Protein AF-A0A2V3VEY9-F1 (afdb_monomer_lite)

Organism: NCBI:txid1494959

Secondary structure (DSSP, 8-state):
-HHHHHHHHHHHHHHHHHHHHHHHT-HHHHHHHHHHHHHHHHHHHTSTTSGGGGHHHHHHHHHHHHHHHHHHHHHHHHHHTT-------

pLDDT: mean 71.19, std 7.21, range [46.38, 81.31]

Foldseek 3Di:
DVVVVVVVVLVVVLVVLCVVCVVVLALVSLVVSLVSCVVVLVVQCVDPVRVVSVVVSV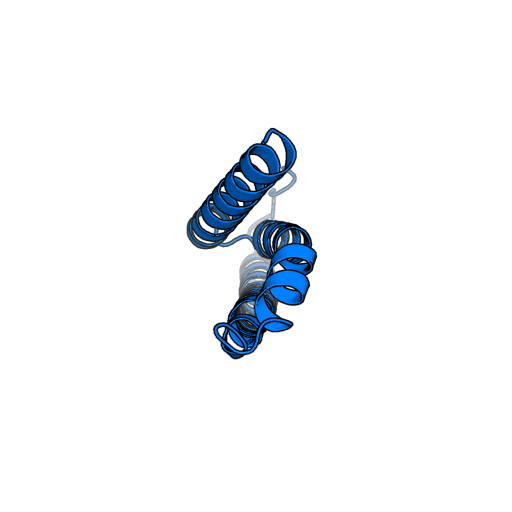VSVVSSVVSVVVVVVVVVVCVVVVNPPPPPD

Structure (mmCIF, N/CA/C/O backbone):
data_AF-A0A2V3VEY9-F1
#
_entry.id   AF-A0A2V3VEY9-F1
#
loop_
_atom_site.group_PDB
_atom_site.id
_atom_site.type_symbol
_atom_site.label_atom_id
_atom_site.label_alt_id
_atom_site.label_comp_id
_atom_site.label_asym_id
_atom_site.label_entity_id
_atom_site.label_seq_id
_atom_site.pdbx_PDB_ins_code
_atom_site.Cartn_x
_atom_site.Cartn_y
_atom_site.Cartn_z
_atom_site.occupancy
_atom_site.B_iso_or_equiv
_atom_site.auth_seq_id
_atom_site.auth_comp_id
_atom_site.auth_asym_id
_atom_site.auth_atom_id
_atom_site.pdbx_PDB_model_num
ATOM 1 N N . MET A 1 1 ? 17.156 10.820 -16.247 1.00 60.22 1 MET A N 1
ATOM 2 C CA . MET A 1 1 ? 17.816 10.773 -14.921 1.00 60.22 1 MET A CA 1
ATOM 3 C C . MET A 1 1 ? 16.969 11.399 -13.810 1.00 60.22 1 MET A C 1
ATOM 5 O O . MET A 1 1 ? 16.812 10.767 -12.779 1.00 60.22 1 MET A O 1
ATOM 9 N N . ILE A 1 2 ? 16.364 12.578 -14.007 1.00 71.31 2 ILE A N 1
ATOM 10 C CA . ILE A 1 2 ? 15.489 13.224 -13.000 1.00 71.31 2 ILE A CA 1
ATOM 11 C C . ILE A 1 2 ? 14.209 12.427 -12.698 1.00 71.31 2 ILE A C 1
ATOM 13 O O . ILE A 1 2 ? 13.837 12.274 -11.539 1.00 71.31 2 ILE A O 1
ATOM 17 N N . TYR A 1 3 ? 13.573 11.850 -13.720 1.00 66.69 3 TYR A N 1
ATOM 18 C CA . TYR A 1 3 ? 12.338 11.074 -13.551 1.00 66.69 3 TYR A CA 1
ATOM 19 C C . TYR A 1 3 ? 12.513 9.834 -12.671 1.00 66.69 3 TYR A C 1
ATOM 21 O O . TYR A 1 3 ? 11.640 9.522 -11.871 1.00 66.69 3 TYR A O 1
ATOM 29 N N . THR A 1 4 ? 13.660 9.159 -12.758 1.00 70.12 4 THR A N 1
ATOM 30 C CA . THR A 1 4 ? 13.983 8.027 -11.884 1.00 70.12 4 THR A CA 1
ATOM 31 C C . THR A 1 4 ? 14.212 8.471 -10.442 1.00 70.12 4 THR A C 1
ATOM 33 O O . THR A 1 4 ? 13.800 7.771 -9.527 1.00 70.12 4 THR A O 1
ATOM 36 N N . PHE A 1 5 ? 14.812 9.642 -10.215 1.00 73.25 5 PHE A N 1
ATOM 37 C CA . PHE A 1 5 ? 15.002 10.173 -8.864 1.00 73.25 5 PHE A CA 1
ATOM 38 C C . PHE A 1 5 ? 13.672 10.536 -8.194 1.00 73.25 5 PHE A C 1
ATOM 40 O O . PHE A 1 5 ? 13.414 10.102 -7.074 1.00 73.25 5 PHE A O 1
ATOM 47 N N . ILE A 1 6 ? 12.800 11.259 -8.907 1.00 76.88 6 ILE A N 1
ATOM 48 C CA . ILE A 1 6 ? 11.433 11.548 -8.447 1.00 76.88 6 ILE A CA 1
ATOM 49 C C . ILE A 1 6 ? 10.700 10.235 -8.167 1.00 76.88 6 ILE A C 1
ATOM 51 O O . ILE A 1 6 ? 9.980 10.134 -7.177 1.00 76.88 6 ILE A O 1
ATOM 55 N N . PHE A 1 7 ? 10.952 9.211 -8.991 1.00 72.81 7 PHE A N 1
ATOM 56 C CA . PHE A 1 7 ? 10.315 7.921 -8.822 1.00 72.81 7 PHE A CA 1
ATOM 57 C C . PHE A 1 7 ? 10.704 7.256 -7.480 1.00 72.81 7 PHE A C 1
ATOM 59 O O . PHE A 1 7 ? 9.884 6.993 -6.599 1.00 72.81 7 PHE A O 1
ATOM 66 N N . TYR A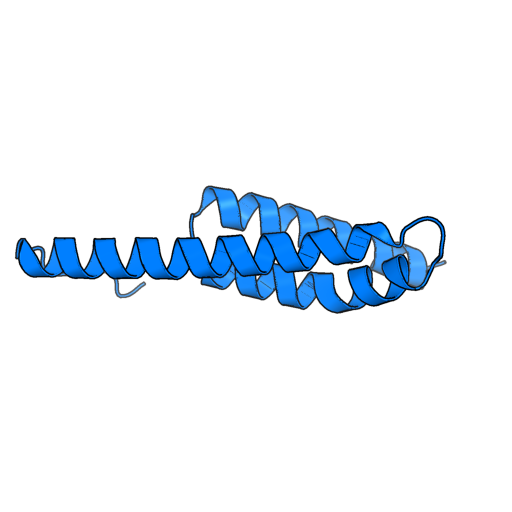 1 8 ? 12.000 7.067 -7.241 1.00 73.88 8 TYR A N 1
ATOM 67 C CA . TYR A 1 8 ? 12.459 6.477 -5.979 1.00 73.88 8 TYR A CA 1
ATOM 68 C C . TYR A 1 8 ? 12.118 7.335 -4.748 1.00 73.88 8 TYR A C 1
ATOM 70 O O . TYR A 1 8 ? 11.801 6.784 -3.692 1.00 73.88 8 TYR A O 1
ATOM 78 N N . ALA A 1 9 ? 12.113 8.665 -4.882 1.00 74.88 9 ALA A N 1
ATOM 79 C CA . ALA A 1 9 ? 11.722 9.572 -3.807 1.00 74.88 9 ALA A CA 1
ATOM 80 C C . ALA A 1 9 ? 10.241 9.406 -3.420 1.00 74.88 9 ALA A C 1
ATOM 82 O O . ALA A 1 9 ? 9.933 9.277 -2.236 1.00 74.88 9 ALA A O 1
ATOM 83 N N . SER A 1 10 ? 9.322 9.334 -4.389 1.00 72.62 10 SER A N 1
ATOM 84 C CA . SER A 1 10 ? 7.901 9.083 -4.108 1.00 72.62 10 SER A CA 1
ATOM 85 C C . SER A 1 10 ? 7.666 7.711 -3.471 1.00 72.62 10 SER A C 1
ATOM 87 O O . SER A 1 10 ? 6.824 7.587 -2.582 1.00 72.62 10 SER A O 1
ATOM 89 N N . LEU A 1 11 ? 8.435 6.694 -3.871 1.00 73.44 11 LEU A N 1
ATOM 90 C CA . LEU A 1 11 ? 8.361 5.345 -3.303 1.00 73.44 11 LEU A CA 1
ATOM 91 C C . LEU A 1 11 ? 8.782 5.339 -1.822 1.00 73.44 11 LEU A C 1
ATOM 93 O O . LEU A 1 11 ? 8.096 4.761 -0.974 1.00 73.44 11 LEU A O 1
ATOM 97 N N . LEU A 1 12 ? 9.862 6.052 -1.487 1.00 79.38 12 LEU A N 1
ATOM 98 C CA . LEU A 1 12 ? 10.305 6.241 -0.103 1.00 79.38 12 LEU A CA 1
ATOM 99 C C . LEU A 1 12 ? 9.262 6.985 0.733 1.00 79.38 12 LEU A C 1
ATOM 101 O O . LEU A 1 12 ? 8.906 6.515 1.811 1.00 79.38 12 LEU A O 1
ATOM 105 N N . VAL A 1 13 ? 8.723 8.097 0.225 1.00 78.44 13 VAL A N 1
ATOM 106 C CA . VAL A 1 13 ? 7.687 8.877 0.925 1.00 78.44 13 VAL A CA 1
ATOM 107 C C . VAL A 1 13 ? 6.436 8.035 1.167 1.00 78.44 13 VAL A C 1
ATOM 109 O O . VAL A 1 13 ? 5.892 8.046 2.270 1.00 78.44 13 VAL A O 1
ATOM 112 N N . SER A 1 14 ? 6.014 7.244 0.179 1.00 70.12 14 SER A N 1
ATOM 113 C CA . SER A 1 14 ? 4.890 6.322 0.335 1.00 70.12 14 SER A CA 1
ATOM 114 C C . SER A 1 14 ? 5.168 5.271 1.410 1.00 70.12 14 SER A C 1
ATOM 116 O O . SER A 1 14 ? 4.308 5.018 2.247 1.00 70.12 14 SER A O 1
ATOM 118 N N . THR A 1 15 ? 6.365 4.681 1.425 1.00 74.56 15 THR A N 1
ATOM 119 C CA . THR A 1 15 ? 6.749 3.659 2.413 1.00 74.56 15 THR A CA 1
ATOM 120 C C . THR A 1 15 ? 6.772 4.235 3.830 1.00 74.56 15 THR A C 1
ATOM 122 O O . THR A 1 15 ? 6.227 3.632 4.752 1.00 74.56 15 THR A O 1
ATOM 125 N N . ILE A 1 16 ? 7.336 5.434 4.001 1.00 77.00 16 ILE A N 1
ATOM 126 C CA . ILE A 1 16 ? 7.362 6.146 5.284 1.00 77.00 16 ILE A CA 1
ATOM 127 C C . ILE A 1 16 ? 5.935 6.489 5.731 1.00 77.00 16 ILE A C 1
ATOM 129 O O . ILE A 1 16 ? 5.599 6.293 6.897 1.00 77.00 16 ILE A O 1
ATOM 133 N N . GLY A 1 17 ? 5.073 6.923 4.805 1.00 67.69 17 GLY A N 1
ATOM 134 C CA . GLY A 1 17 ? 3.654 7.167 5.066 1.00 67.69 17 GLY A CA 1
ATOM 135 C C . GLY A 1 17 ? 2.919 5.920 5.557 1.00 67.69 17 GLY A C 1
ATOM 136 O O . GLY A 1 17 ? 2.176 5.997 6.532 1.00 67.69 17 GLY A O 1
ATOM 137 N N . VAL A 1 18 ? 3.195 4.753 4.965 1.00 65.31 18 VAL A N 1
ATOM 138 C CA . VAL A 1 18 ? 2.624 3.476 5.421 1.00 65.31 18 VAL A CA 1
ATOM 139 C C . VAL A 1 18 ? 3.088 3.140 6.838 1.00 65.31 18 VAL A C 1
ATOM 141 O O . VAL A 1 18 ? 2.256 2.820 7.687 1.00 65.31 18 VAL A O 1
ATOM 144 N N . VAL A 1 19 ? 4.383 3.267 7.134 1.00 73.88 19 VAL A N 1
ATOM 145 C CA . VAL A 1 19 ? 4.924 2.997 8.478 1.00 73.88 19 VAL A CA 1
ATOM 146 C C . VAL A 1 19 ? 4.331 3.955 9.516 1.00 73.88 19 VAL A C 1
ATOM 148 O O . VAL A 1 19 ? 3.892 3.515 10.577 1.00 73.88 19 VAL A O 1
ATOM 151 N N . LEU A 1 20 ? 4.240 5.248 9.194 1.00 65.81 20 LEU A N 1
ATOM 152 C CA . LEU A 1 20 ? 3.597 6.252 10.045 1.00 65.81 20 LEU A CA 1
ATOM 153 C C . LEU A 1 20 ? 2.105 5.964 10.241 1.00 65.81 20 LEU A C 1
ATOM 155 O O . LEU A 1 20 ? 1.599 6.105 11.349 1.00 65.81 20 LEU A O 1
ATOM 159 N N . SER A 1 21 ? 1.400 5.510 9.203 1.00 58.69 21 SER A N 1
ATOM 160 C CA . SER A 1 21 ? -0.020 5.160 9.300 1.00 58.69 21 SER A CA 1
ATOM 161 C C . SER A 1 21 ? -0.274 3.956 10.213 1.00 58.69 21 SER A C 1
ATOM 163 O O . SER A 1 21 ? -1.266 3.948 10.944 1.00 58.69 21 SER A O 1
ATOM 165 N N . LEU A 1 22 ? 0.649 2.983 10.234 1.00 64.75 22 LEU A N 1
ATOM 166 C CA . LEU A 1 22 ? 0.641 1.888 11.205 1.00 64.75 22 LEU A CA 1
ATOM 167 C C . LEU A 1 22 ? 0.911 2.396 12.626 1.00 64.75 22 LEU A C 1
ATOM 169 O O . LEU A 1 22 ? 0.245 1.962 13.559 1.00 64.75 22 LEU A O 1
ATOM 173 N N . LEU A 1 23 ? 1.859 3.323 12.786 1.00 63.38 23 LEU A N 1
ATOM 174 C CA . LEU A 1 23 ? 2.225 3.915 14.079 1.00 63.38 23 LEU A CA 1
ATOM 175 C C . LEU A 1 23 ? 1.090 4.751 14.688 1.00 63.38 23 LEU A C 1
ATOM 177 O O . LEU A 1 23 ? 0.832 4.661 15.884 1.00 63.38 23 LEU A O 1
ATOM 181 N N . VAL A 1 24 ? 0.390 5.533 13.865 1.00 62.50 24 VAL A N 1
ATOM 182 C CA . VAL A 1 24 ? -0.702 6.426 14.293 1.00 62.50 24 VAL A CA 1
ATOM 183 C C . VAL A 1 24 ? -2.059 5.698 14.320 1.00 62.50 24 VAL A C 1
ATOM 185 O O . VAL A 1 24 ? -3.055 6.265 14.762 1.00 62.50 24 VAL A O 1
ATOM 188 N N . PHE A 1 25 ? -2.130 4.431 13.880 1.00 62.69 25 PHE A N 1
ATOM 189 C CA . PHE A 1 25 ? -3.366 3.627 13.850 1.00 62.69 25 PHE A CA 1
ATOM 190 C C . PHE A 1 25 ? -4.542 4.343 13.143 1.00 62.69 25 PHE A C 1
ATOM 192 O O . PHE A 1 25 ? -5.723 4.134 13.451 1.00 62.69 25 PHE A O 1
ATOM 199 N N . SER A 1 26 ? -4.233 5.213 12.176 1.00 67.75 26 SER A N 1
ATOM 200 C CA . SER A 1 26 ? -5.230 6.038 11.498 1.00 67.75 26 SER A CA 1
ATOM 201 C C . SER A 1 26 ? -5.532 5.496 10.107 1.00 67.75 26 SER A C 1
ATOM 203 O O . SER A 1 26 ? -4.700 5.510 9.197 1.00 67.75 26 SER A O 1
ATOM 205 N N . TRP A 1 27 ? -6.773 5.037 9.943 1.00 68.12 27 TRP A N 1
ATOM 206 C CA . TRP A 1 27 ? -7.285 4.451 8.703 1.00 68.12 27 TRP A CA 1
ATOM 207 C C . TRP A 1 27 ? -7.197 5.419 7.505 1.00 68.12 27 TRP A C 1
ATOM 209 O O . TRP A 1 27 ? -6.977 4.976 6.378 1.00 68.12 27 TRP A O 1
ATOM 219 N N . GLN A 1 28 ? -7.304 6.733 7.753 1.00 73.44 28 GLN A N 1
ATOM 220 C CA . GLN A 1 28 ? -7.220 7.782 6.727 1.00 73.44 28 GLN A CA 1
ATOM 221 C C . GLN A 1 28 ? -5.814 7.876 6.129 1.00 73.44 28 GLN A C 1
ATOM 223 O O . GLN A 1 28 ? -5.665 7.914 4.910 1.00 73.44 28 GLN A O 1
ATOM 228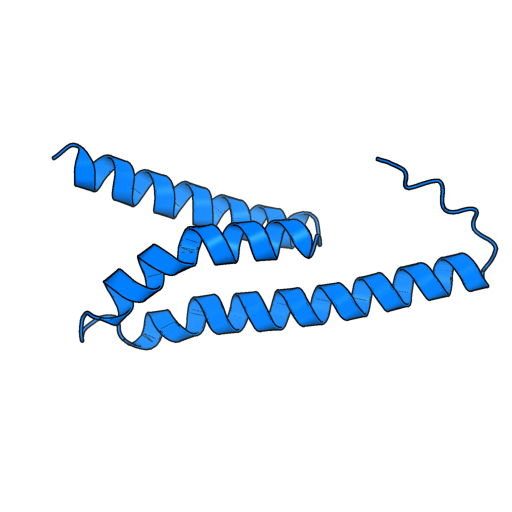 N N . PHE A 1 29 ? -4.778 7.849 6.972 1.00 69.88 29 PHE A N 1
ATOM 229 C CA . PHE A 1 29 ? -3.390 7.895 6.509 1.00 69.88 29 PHE A CA 1
ATOM 230 C C . PHE A 1 29 ? -3.014 6.634 5.725 1.00 69.88 29 PHE A C 1
ATOM 232 O O . PHE A 1 29 ? -2.349 6.740 4.697 1.00 69.88 29 PHE A O 1
ATOM 239 N N . MET A 1 30 ? -3.519 5.462 6.129 1.00 72.06 30 MET A N 1
ATOM 240 C CA . MET A 1 30 ? -3.346 4.226 5.355 1.00 72.06 30 MET A CA 1
ATOM 241 C C . MET A 1 30 ? -3.958 4.323 3.952 1.00 72.06 30 MET A C 1
ATOM 243 O O . MET A 1 30 ? -3.333 3.886 2.987 1.00 72.06 30 MET A O 1
ATOM 247 N N . LEU A 1 31 ? -5.153 4.913 3.817 1.00 75.44 31 LEU A N 1
ATOM 248 C CA . LEU A 1 31 ? -5.793 5.121 2.510 1.00 75.44 31 LEU A CA 1
ATOM 249 C C . LEU A 1 31 ? -5.006 6.091 1.631 1.00 75.44 31 LEU A C 1
ATOM 251 O O . LEU A 1 31 ? -4.841 5.836 0.441 1.00 75.44 31 LEU A O 1
ATOM 255 N N . ILE A 1 32 ? -4.489 7.176 2.210 1.00 75.94 32 ILE A N 1
ATOM 256 C CA . ILE A 1 32 ? -3.656 8.142 1.485 1.00 75.94 32 ILE A CA 1
ATOM 257 C C . ILE A 1 32 ? -2.385 7.457 0.967 1.00 75.94 32 ILE A C 1
ATOM 259 O O . ILE A 1 32 ? -2.029 7.618 -0.199 1.00 75.94 32 ILE A O 1
ATOM 263 N N . SER A 1 33 ? -1.729 6.638 1.791 1.00 71.25 33 SER A N 1
ATOM 264 C CA . SER A 1 33 ? -0.544 5.882 1.372 1.00 71.25 33 SER A CA 1
ATOM 265 C C . SER A 1 33 ? -0.852 4.779 0.351 1.00 71.25 33 SER A C 1
ATOM 267 O O . SER A 1 33 ? -0.056 4.545 -0.559 1.00 71.25 33 SER A O 1
ATOM 269 N N . PHE A 1 34 ? -2.016 4.131 0.438 1.00 78.12 34 PHE A N 1
ATOM 270 C CA . PHE A 1 34 ? -2.499 3.216 -0.602 1.00 78.12 34 PHE A CA 1
ATOM 271 C C . PHE A 1 34 ? -2.676 3.946 -1.941 1.00 78.12 34 PHE A C 1
ATOM 273 O O . PHE A 1 34 ? -2.203 3.478 -2.975 1.00 78.12 34 PHE A O 1
ATOM 280 N N . LEU A 1 35 ? -3.297 5.128 -1.925 1.00 79.50 35 LEU A N 1
ATOM 281 C CA . LEU A 1 35 ? -3.541 5.911 -3.134 1.00 79.50 35 LEU A CA 1
ATOM 282 C C . LEU A 1 35 ? -2.232 6.406 -3.771 1.00 79.50 35 LEU A C 1
ATOM 284 O O . LEU A 1 35 ? -2.096 6.380 -4.992 1.00 79.50 35 LEU A O 1
ATOM 288 N N . LEU A 1 36 ? -1.247 6.791 -2.950 1.00 78.94 36 LEU A N 1
ATOM 289 C CA . LEU A 1 36 ? 0.091 7.179 -3.413 1.00 78.94 36 LEU A CA 1
ATOM 290 C C . LEU A 1 36 ? 0.883 6.005 -4.013 1.00 78.94 36 LEU A C 1
ATOM 292 O O . LEU A 1 36 ? 1.636 6.195 -4.968 1.00 78.94 36 LEU A O 1
ATOM 296 N N . SER A 1 37 ? 0.730 4.799 -3.459 1.00 73.62 37 SER A N 1
ATOM 297 C CA . SER A 1 37 ? 1.455 3.601 -3.913 1.00 73.62 37 SER A CA 1
ATOM 298 C 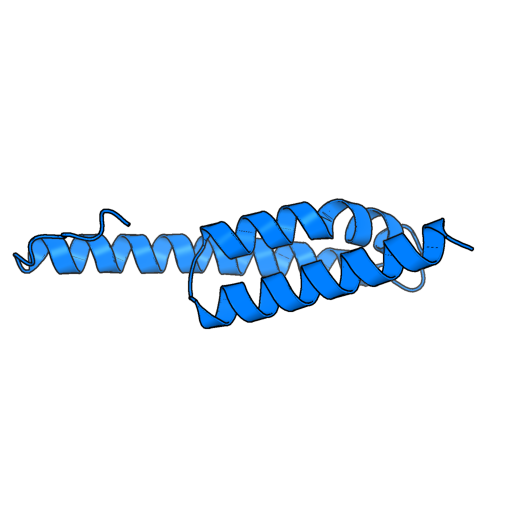C . SER A 1 37 ? 0.799 2.895 -5.102 1.00 73.62 37 SER A C 1
ATOM 300 O O . SER A 1 37 ? 1.471 2.150 -5.812 1.00 73.62 37 SER A O 1
ATOM 302 N N . LEU A 1 38 ? -0.481 3.151 -5.378 1.00 77.38 38 LEU A N 1
ATOM 303 C CA . LEU A 1 38 ? -1.237 2.557 -6.486 1.00 77.38 38 LEU A CA 1
ATOM 304 C C . LEU A 1 38 ? -0.541 2.648 -7.862 1.00 77.38 38 LEU A C 1
ATOM 306 O O . LEU A 1 38 ? -0.361 1.602 -8.494 1.00 77.38 38 LEU A O 1
ATOM 310 N N . PRO A 1 39 ? -0.093 3.830 -8.339 1.00 77.50 39 PRO A N 1
ATOM 311 C CA . PRO A 1 39 ? 0.586 3.925 -9.633 1.00 77.50 39 PRO A CA 1
ATOM 312 C C . PRO A 1 39 ? 1.919 3.161 -9.655 1.00 77.50 39 PRO A C 1
ATOM 314 O O . PRO A 1 39 ? 2.260 2.561 -10.674 1.00 77.50 39 PRO A O 1
ATOM 317 N N . TYR A 1 40 ? 2.642 3.110 -8.529 1.00 71.69 40 TYR A N 1
ATOM 318 C CA . TYR A 1 40 ? 3.881 2.330 -8.399 1.00 71.69 40 TYR A CA 1
ATOM 319 C C . TYR A 1 40 ? 3.639 0.849 -8.533 1.00 71.69 40 TYR A C 1
ATOM 321 O O . TYR A 1 40 ? 4.356 0.156 -9.251 1.00 71.69 40 TYR A O 1
ATOM 329 N N . VAL A 1 41 ? 2.642 0.363 -7.806 1.00 76.50 41 VAL A N 1
ATOM 330 C CA . VAL A 1 41 ? 2.347 -1.055 -7.776 1.00 76.50 41 VAL A CA 1
ATOM 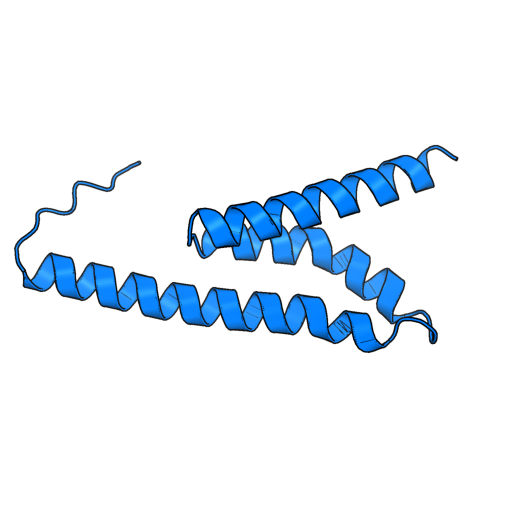331 C C . VAL A 1 41 ? 1.850 -1.510 -9.138 1.00 76.50 41 VAL A C 1
ATOM 333 O O . VAL A 1 41 ? 2.287 -2.555 -9.600 1.00 76.50 41 VAL A O 1
ATOM 336 N N . LEU A 1 42 ? 1.010 -0.733 -9.824 1.00 77.25 42 LEU A N 1
ATOM 337 C CA . LEU A 1 42 ? 0.572 -1.070 -11.181 1.00 77.25 42 LEU A CA 1
ATOM 338 C C . LEU A 1 42 ? 1.744 -1.088 -12.171 1.00 77.25 42 LEU A C 1
ATOM 340 O O . LEU A 1 42 ? 1.863 -2.025 -12.956 1.00 77.25 42 LEU A O 1
ATOM 344 N N . TYR A 1 43 ? 2.652 -0.110 -12.088 1.00 75.75 43 TYR A N 1
ATOM 345 C CA . TYR A 1 43 ? 3.833 -0.055 -12.950 1.00 75.75 43 TYR A CA 1
ATOM 346 C C . TYR A 1 43 ? 4.810 -1.216 -12.698 1.00 75.75 43 TYR A C 1
ATOM 348 O O . TYR A 1 43 ? 5.281 -1.852 -13.639 1.00 75.75 43 TYR A O 1
ATOM 356 N N . LEU A 1 44 ? 5.095 -1.532 -11.432 1.00 73.25 44 LEU A N 1
ATOM 357 C CA . LEU A 1 44 ? 6.012 -2.612 -11.061 1.00 73.25 44 LEU A CA 1
ATOM 358 C C . LEU A 1 44 ? 5.379 -3.997 -11.250 1.00 73.25 44 LEU A C 1
ATOM 360 O O . LEU A 1 44 ? 6.050 -4.902 -11.733 1.00 73.25 44 LEU A O 1
ATOM 364 N N . SER A 1 45 ? 4.094 -4.179 -10.946 1.00 72.50 45 SER A N 1
ATOM 365 C CA . SER A 1 45 ? 3.407 -5.471 -11.125 1.00 72.50 45 SER A CA 1
ATOM 366 C C . SER A 1 45 ? 3.194 -5.849 -12.592 1.00 72.50 45 SER A C 1
ATOM 368 O O . SER A 1 45 ? 3.138 -7.039 -12.903 1.00 72.50 45 SER A O 1
ATOM 370 N N . ALA A 1 46 ? 3.167 -4.868 -13.503 1.00 73.56 46 ALA A N 1
ATOM 371 C CA . ALA A 1 46 ? 3.178 -5.107 -14.945 1.00 73.56 46 ALA A CA 1
ATOM 372 C C . ALA A 1 46 ? 4.491 -5.749 -15.434 1.00 73.56 46 ALA A C 1
ATOM 374 O O . ALA A 1 46 ? 4.540 -6.290 -16.539 1.00 73.56 46 ALA A O 1
ATOM 375 N N . THR A 1 47 ? 5.555 -5.732 -14.620 1.00 76.62 47 THR A N 1
ATOM 376 C CA . THR A 1 47 ? 6.790 -6.453 -14.937 1.00 76.62 47 THR A CA 1
ATOM 377 C C . THR A 1 47 ? 6.759 -7.884 -14.376 1.00 76.62 47 THR A C 1
ATOM 379 O O . THR A 1 47 ? 6.459 -8.086 -13.197 1.00 76.62 47 THR A O 1
ATOM 382 N N . PRO A 1 48 ? 7.131 -8.906 -15.173 1.00 69.38 48 PRO A N 1
ATOM 383 C CA . PRO A 1 48 ? 6.999 -10.317 -14.783 1.00 69.38 48 PRO A CA 1
ATOM 384 C C . PRO A 1 48 ? 7.878 -10.719 -13.588 1.00 69.38 48 PRO A C 1
ATOM 386 O O . PRO A 1 48 ? 7.625 -11.718 -12.925 1.00 69.38 48 PRO A O 1
ATOM 389 N N . ARG A 1 49 ? 8.911 -9.930 -13.274 1.00 72.88 49 ARG A N 1
ATOM 390 C CA . ARG A 1 49 ? 9.801 -10.161 -12.125 1.00 72.88 49 ARG A CA 1
ATOM 391 C C . ARG A 1 49 ? 9.159 -9.790 -10.783 1.00 72.88 49 ARG A C 1
ATOM 393 O O . ARG A 1 49 ? 9.608 -10.233 -9.730 1.00 72.88 49 ARG A O 1
ATOM 400 N N . PHE A 1 50 ? 8.126 -8.959 -10.835 1.00 70.31 50 PHE A N 1
ATOM 401 C CA . PHE A 1 50 ? 7.560 -8.254 -9.695 1.00 70.31 50 PHE A CA 1
ATOM 402 C C . PHE A 1 50 ? 6.042 -8.403 -9.628 1.00 70.31 50 PHE A C 1
ATOM 404 O O . PHE A 1 50 ? 5.385 -7.642 -8.927 1.00 70.31 50 PHE A O 1
ATOM 411 N N . SER A 1 51 ? 5.473 -9.402 -10.308 1.00 67.62 51 SER A N 1
ATOM 412 C CA . SER A 1 51 ? 4.028 -9.629 -10.330 1.00 67.62 51 SER A CA 1
ATOM 413 C C . SER A 1 51 ? 3.445 -9.675 -8.917 1.00 67.62 51 SER A C 1
ATOM 415 O O . SER A 1 51 ? 2.451 -9.021 -8.662 1.00 67.62 51 SER A O 1
ATOM 417 N N . TRP A 1 52 ? 4.126 -10.291 -7.948 1.00 73.50 52 TRP A N 1
ATOM 418 C CA . TRP A 1 52 ? 3.704 -10.346 -6.540 1.00 73.50 52 TRP A CA 1
ATOM 419 C C . TRP A 1 52 ? 3.480 -8.979 -5.856 1.00 73.50 52 TRP A C 1
ATOM 421 O O . TRP A 1 52 ? 2.818 -8.929 -4.819 1.00 73.50 52 TRP A O 1
ATOM 431 N N . LEU A 1 53 ? 3.966 -7.861 -6.410 1.00 73.38 53 LEU A N 1
ATOM 432 C CA . LEU A 1 53 ? 3.734 -6.530 -5.841 1.00 73.38 53 LEU A CA 1
ATOM 433 C C . LEU A 1 53 ? 2.259 -6.116 -5.835 1.00 73.38 53 LEU A C 1
ATOM 435 O O . LEU A 1 53 ? 1.910 -5.268 -5.018 1.00 73.38 53 LEU A O 1
ATOM 439 N N . PHE A 1 54 ? 1.375 -6.742 -6.629 1.00 70.88 54 PHE A N 1
ATOM 440 C CA . PHE A 1 54 ? -0.076 -6.503 -6.521 1.00 70.88 54 PHE A CA 1
ATOM 441 C C . PHE A 1 54 ? -0.640 -6.869 -5.137 1.00 70.88 54 PHE A C 1
ATOM 443 O O . PHE A 1 54 ? -1.694 -6.371 -4.751 1.00 70.88 54 PHE A O 1
ATOM 450 N N . ILE A 1 55 ? 0.050 -7.722 -4.372 1.00 76.38 55 ILE A N 1
ATOM 451 C CA . ILE A 1 55 ? -0.381 -8.162 -3.039 1.00 76.38 55 ILE A CA 1
ATOM 452 C C . ILE A 1 55 ? -0.248 -7.020 -2.020 1.00 76.38 55 ILE A C 1
ATOM 454 O O . ILE A 1 55 ? -1.076 -6.886 -1.122 1.00 76.38 55 ILE A O 1
ATOM 458 N N . TYR A 1 56 ? 0.757 -6.156 -2.180 1.00 75.44 56 TYR A N 1
ATOM 459 C CA . TYR A 1 56 ? 1.031 -5.036 -1.277 1.00 75.44 56 TYR A CA 1
ATOM 460 C C . TYR A 1 56 ? -0.160 -4.070 -1.086 1.00 75.44 56 TYR A C 1
ATOM 462 O O . TYR A 1 56 ? -0.576 -3.863 0.057 1.00 75.44 56 TYR A O 1
ATOM 470 N N . PRO A 1 57 ? -0.777 -3.514 -2.149 1.00 75.12 57 PRO A N 1
ATOM 471 C CA . PRO A 1 57 ? -1.929 -2.628 -2.013 1.00 75.12 57 PRO A CA 1
ATOM 472 C C . PRO A 1 57 ? -3.155 -3.373 -1.469 1.00 75.12 57 PRO A C 1
ATOM 474 O O . PRO A 1 57 ? -3.927 -2.789 -0.714 1.00 75.12 57 PRO A O 1
ATOM 477 N N . ILE A 1 58 ? -3.317 -4.667 -1.772 1.00 79.19 58 ILE A N 1
ATOM 478 C CA . ILE A 1 58 ? -4.408 -5.487 -1.220 1.00 79.19 58 ILE A CA 1
ATOM 479 C C . ILE A 1 58 ? -4.269 -5.603 0.302 1.00 79.19 58 ILE A C 1
ATOM 481 O O . ILE A 1 58 ? -5.242 -5.384 1.020 1.00 79.19 58 ILE A O 1
ATOM 485 N N . ILE A 1 59 ? -3.063 -5.882 0.807 1.00 80.19 59 ILE A N 1
ATOM 486 C CA . ILE A 1 59 ? -2.797 -5.956 2.252 1.00 80.19 59 ILE A CA 1
ATOM 487 C C . ILE A 1 59 ? -3.115 -4.621 2.925 1.00 80.19 59 ILE A C 1
ATOM 489 O O . ILE A 1 59 ? -3.781 -4.614 3.961 1.00 80.19 59 ILE A O 1
ATOM 493 N N . LEU A 1 60 ? -2.684 -3.508 2.326 1.00 76.31 60 LEU A N 1
ATOM 494 C CA . LEU A 1 60 ? -2.951 -2.148 2.806 1.00 76.31 60 LEU A CA 1
ATOM 495 C C . LEU A 1 60 ? -4.447 -1.834 2.867 1.00 76.31 60 LEU A C 1
ATOM 497 O O . LEU A 1 60 ? -4.924 -1.261 3.846 1.00 76.31 60 LEU A O 1
ATOM 501 N N . LEU A 1 61 ? -5.201 -2.244 1.849 1.00 79.19 61 LEU A N 1
ATOM 502 C CA . LEU A 1 61 ? -6.645 -2.045 1.799 1.00 79.19 61 LEU A CA 1
ATOM 503 C C . LEU A 1 61 ? -7.344 -2.876 2.882 1.00 79.19 61 LEU A C 1
ATOM 505 O O . LEU A 1 61 ? -8.168 -2.349 3.628 1.00 79.19 61 LEU A O 1
ATOM 509 N N . VAL A 1 62 ? -6.963 -4.147 3.041 1.00 81.31 62 VAL A N 1
ATOM 510 C CA . VAL A 1 62 ? -7.519 -5.035 4.074 1.00 81.31 62 VAL A CA 1
ATOM 511 C C . VAL A 1 62 ? -7.209 -4.521 5.483 1.00 81.31 62 VAL A C 1
ATOM 513 O O . VAL A 1 62 ? -8.109 -4.470 6.323 1.00 81.31 62 VAL A O 1
ATOM 516 N N . THR A 1 63 ? -5.973 -4.088 5.753 1.00 77.88 63 THR A N 1
ATOM 517 C CA . THR A 1 63 ? -5.621 -3.509 7.062 1.00 77.88 63 THR A CA 1
ATOM 518 C C . THR A 1 63 ? -6.342 -2.192 7.314 1.00 77.88 63 THR A C 1
ATOM 520 O O . THR A 1 63 ? -6.852 -2.008 8.417 1.00 77.88 63 THR A O 1
ATOM 523 N N . SER A 1 64 ? -6.469 -1.316 6.313 1.00 77.94 64 SER A N 1
ATOM 524 C CA . SER A 1 64 ? -7.219 -0.060 6.448 1.00 77.94 64 SER A CA 1
ATOM 525 C C . SER A 1 64 ? -8.691 -0.306 6.799 1.00 77.94 64 SER A C 1
ATOM 527 O O . SER A 1 64 ? -9.224 0.316 7.720 1.00 77.94 64 SER A O 1
ATOM 529 N N . VAL A 1 65 ? -9.335 -1.277 6.142 1.00 79.62 65 VAL A N 1
ATOM 530 C CA . VAL A 1 65 ? -10.723 -1.670 6.436 1.00 79.62 65 VAL A CA 1
ATOM 531 C C . VAL A 1 65 ? -10.848 -2.253 7.847 1.00 79.62 65 VAL A C 1
ATOM 533 O O . VAL A 1 65 ? -11.747 -1.863 8.595 1.00 79.62 65 VAL A O 1
ATOM 536 N N . LEU A 1 66 ? -9.934 -3.138 8.255 1.00 81.19 66 LEU A N 1
ATOM 537 C CA . LEU A 1 66 ? -9.911 -3.692 9.615 1.00 81.19 66 LEU A CA 1
ATOM 538 C C . LEU A 1 66 ? -9.757 -2.593 10.677 1.00 81.19 66 LEU A C 1
ATOM 540 O O . LEU A 1 66 ? -10.505 -2.567 11.657 1.00 81.19 66 LEU A O 1
ATOM 544 N N . LEU A 1 67 ? -8.837 -1.654 10.456 1.00 77.12 67 LEU A N 1
ATOM 545 C CA . LEU A 1 67 ? -8.612 -0.490 11.312 1.00 77.12 67 LEU A CA 1
ATOM 546 C C . LEU A 1 67 ? -9.837 0.418 11.390 1.00 77.12 67 LEU A C 1
ATOM 548 O O . LEU A 1 67 ? -10.185 0.888 12.474 1.00 77.12 67 LEU A O 1
ATOM 552 N N . PHE A 1 68 ? -10.523 0.636 10.270 1.00 78.75 68 PHE A N 1
ATOM 553 C CA . PHE A 1 68 ? -11.763 1.402 10.232 1.00 78.75 68 PHE A CA 1
ATOM 554 C C . PHE A 1 68 ? -12.845 0.768 11.117 1.00 78.75 68 PHE A C 1
ATOM 556 O O . PHE A 1 68 ? -13.437 1.454 11.956 1.00 78.75 68 PHE A O 1
ATOM 563 N N . PHE A 1 69 ? -13.071 -0.544 11.000 1.00 78.56 69 PHE A N 1
ATOM 564 C CA . PHE A 1 69 ? -14.039 -1.249 11.846 1.00 78.56 69 PHE A CA 1
ATOM 565 C C . PHE A 1 69 ? -13.631 -1.258 13.323 1.00 78.56 69 PHE A C 1
ATOM 567 O O . PHE A 1 69 ? -14.487 -1.075 14.195 1.00 78.56 69 PHE A O 1
ATOM 574 N N . TYR A 1 70 ? -12.338 -1.409 13.617 1.00 77.81 70 TYR A N 1
ATOM 575 C CA . TYR A 1 70 ? -11.818 -1.359 14.981 1.00 77.81 70 TYR A CA 1
ATOM 576 C C . TYR A 1 70 ? -12.026 0.021 15.624 1.00 77.81 70 TYR A C 1
ATOM 578 O O . TYR A 1 70 ? -12.600 0.119 16.713 1.00 77.81 70 TYR A O 1
ATOM 586 N N . ASN A 1 71 ? -11.661 1.099 14.923 1.00 73.88 71 ASN A N 1
ATOM 587 C CA . ASN A 1 71 ? -11.862 2.470 15.396 1.00 73.88 71 ASN A CA 1
ATOM 588 C C . ASN A 1 71 ? -13.346 2.819 15.538 1.00 73.88 71 ASN A C 1
ATOM 590 O O . ASN A 1 71 ? -13.732 3.442 16.528 1.00 73.88 71 ASN A O 1
ATOM 594 N N . LYS A 1 72 ? -14.201 2.377 14.608 1.00 74.94 72 LYS A N 1
ATOM 595 C CA . LYS A 1 72 ? -15.655 2.562 14.709 1.00 74.94 72 LYS A CA 1
ATOM 596 C C . LYS A 1 72 ? -16.216 1.897 15.969 1.00 74.94 72 LYS A C 1
ATOM 598 O O . LYS A 1 72 ? -16.972 2.530 16.705 1.00 74.94 72 LYS A O 1
ATOM 603 N N . LYS A 1 73 ? -15.804 0.658 16.258 1.00 75.38 73 LYS A N 1
ATOM 604 C CA . LYS A 1 73 ? -16.229 -0.079 17.458 1.00 75.38 73 LYS A CA 1
ATOM 605 C C . LYS A 1 73 ? -15.725 0.582 18.745 1.00 75.38 73 LYS A C 1
ATOM 607 O O . LYS A 1 73 ? -16.482 0.684 19.707 1.00 75.38 73 LYS A O 1
ATOM 612 N N . ASN A 1 74 ? -14.487 1.080 18.763 1.00 71.12 74 ASN A N 1
ATOM 613 C CA . ASN A 1 74 ? -13.946 1.806 19.915 1.00 71.12 74 ASN A CA 1
ATOM 614 C C . ASN A 1 74 ? -14.649 3.148 20.153 1.00 71.12 74 ASN A C 1
ATOM 616 O O . ASN A 1 74 ? -14.964 3.455 21.301 1.00 71.12 74 ASN A O 1
ATOM 620 N N . LYS A 1 75 ? -14.966 3.915 19.100 1.00 69.06 75 LYS A N 1
ATOM 621 C CA . LYS A 1 75 ? -15.745 5.160 19.227 1.00 69.06 75 LYS A CA 1
ATOM 622 C C . LYS A 1 75 ? -17.139 4.899 19.802 1.00 69.06 75 LYS A C 1
ATOM 624 O O . LYS A 1 75 ? -17.539 5.575 20.744 1.00 69.06 75 LYS A O 1
ATOM 629 N N . GLN A 1 76 ? -17.833 3.869 19.315 1.00 71.38 76 GLN A N 1
ATOM 630 C CA . GLN A 1 76 ? -19.139 3.471 19.856 1.00 71.38 76 GLN A CA 1
ATOM 631 C C . GLN A 1 76 ? -19.046 3.017 21.319 1.00 71.38 76 GLN A C 1
ATOM 633 O O . GLN A 1 76 ? -19.902 3.359 22.131 1.00 71.38 76 GLN A O 1
ATOM 638 N N . LYS A 1 77 ? -17.984 2.288 21.682 1.00 67.38 77 LYS A N 1
ATOM 639 C CA . LYS A 1 77 ? -17.753 1.841 23.061 1.00 67.38 77 LYS A CA 1
ATOM 640 C C . LYS A 1 77 ? -17.440 3.003 24.011 1.00 67.38 77 LYS A C 1
ATOM 642 O O . LYS A 1 77 ? -17.897 2.963 25.148 1.00 67.38 77 LYS A O 1
ATOM 647 N N . LYS A 1 78 ? -16.705 4.028 23.561 1.00 61.34 78 LYS A N 1
ATOM 648 C CA . LYS A 1 78 ? -16.464 5.267 24.325 1.00 61.34 78 LYS A CA 1
ATOM 649 C C . LYS A 1 78 ? -17.751 6.075 24.521 1.00 61.34 78 LYS A C 1
ATOM 651 O O . LYS A 1 78 ? -18.056 6.460 25.644 1.00 61.34 78 LYS A O 1
ATOM 656 N N . GLN A 1 79 ? -18.560 6.224 23.468 1.00 60.53 79 GLN A N 1
ATOM 657 C CA . GLN A 1 79 ? -19.867 6.893 23.541 1.00 60.53 79 GLN A CA 1
ATOM 658 C C . GLN A 1 79 ? -20.839 6.179 24.492 1.00 60.53 79 GLN A C 1
ATOM 660 O O . GLN A 1 79 ? -21.479 6.825 25.314 1.00 60.53 79 GLN A O 1
ATOM 665 N N . ALA A 1 80 ? -20.898 4.843 24.449 1.00 61.19 80 ALA A N 1
ATOM 666 C CA . ALA A 1 80 ? -21.715 4.047 25.369 1.00 61.19 80 ALA A CA 1
ATOM 667 C C . ALA A 1 80 ? -21.240 4.122 26.834 1.00 61.19 80 ALA A C 1
ATOM 669 O O . ALA A 1 80 ? -21.998 3.804 27.745 1.00 61.19 80 ALA A O 1
ATOM 670 N N . ARG A 1 81 ? -19.986 4.532 27.066 1.00 66.31 81 ARG A N 1
ATOM 671 C CA . ARG A 1 81 ? -19.388 4.706 28.395 1.00 66.31 81 ARG A CA 1
ATOM 672 C C . ARG A 1 81 ? -19.543 6.140 28.933 1.00 66.31 81 ARG A C 1
ATOM 674 O O . ARG A 1 81 ? -19.066 6.420 30.025 1.00 66.31 81 ARG A O 1
ATOM 681 N N . GLY A 1 82 ? -20.216 7.030 28.195 1.00 61.38 82 GLY A N 1
ATOM 682 C CA . GLY A 1 82 ? -20.469 8.414 28.608 1.00 61.38 82 GLY A CA 1
ATOM 683 C C . GLY A 1 82 ? -19.257 9.345 28.506 1.00 61.38 82 GLY A C 1
ATOM 684 O O . GLY A 1 82 ? -19.319 10.469 28.997 1.00 61.38 82 GLY A O 1
ATOM 685 N N . GLU A 1 83 ? -18.160 8.916 27.871 1.00 58.34 83 GLU A N 1
ATOM 686 C CA . GLU A 1 83 ? -17.028 9.804 27.598 1.00 58.34 83 GLU A CA 1
ATOM 687 C C . GLU A 1 83 ? -17.430 10.795 26.498 1.00 58.34 83 GLU A C 1
ATOM 689 O O . GLU A 1 83 ? -17.635 10.415 25.340 1.00 58.34 83 GLU A O 1
ATOM 694 N N . VAL A 1 84 ? -17.571 12.072 26.874 1.00 60.38 84 VAL A N 1
ATOM 695 C CA . VAL A 1 84 ? -17.780 13.185 25.941 1.00 60.38 84 VAL A CA 1
ATOM 696 C C . VAL A 1 84 ? -16.587 13.220 24.991 1.00 60.38 84 VAL A C 1
ATOM 698 O O . VAL A 1 84 ? -15.465 13.552 25.367 1.00 60.38 84 VAL A O 1
ATOM 701 N N . ASN A 1 85 ? -16.841 12.797 23.759 1.00 55.41 85 ASN A N 1
ATOM 702 C CA . ASN A 1 85 ? -15.857 12.733 22.697 1.00 55.41 85 ASN A CA 1
ATOM 703 C C . ASN A 1 85 ? -15.523 14.159 22.225 1.00 55.41 85 ASN A C 1
ATOM 705 O O . ASN A 1 85 ? -16.220 14.709 21.373 1.00 55.41 85 ASN A O 1
ATOM 709 N N . ASN A 1 86 ? -14.469 14.739 22.799 1.00 58.41 86 ASN A N 1
ATOM 710 C CA . ASN A 1 86 ? -13.909 16.037 22.413 1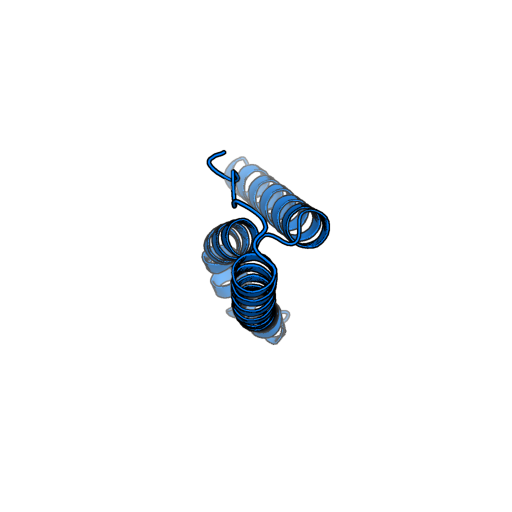.00 58.41 86 ASN A CA 1
ATOM 711 C C . ASN A 1 86 ? -12.876 15.919 21.274 1.00 58.41 86 ASN A C 1
ATOM 713 O O . ASN A 1 86 ? -12.098 16.848 21.059 1.00 58.41 86 ASN A O 1
ATOM 717 N N . ASP A 1 87 ? -12.857 14.804 20.538 1.00 55.19 87 ASP A N 1
ATOM 718 C CA . ASP A 1 87 ? -11.919 14.574 19.438 1.00 55.19 87 ASP A CA 1
ATOM 719 C C . ASP A 1 87 ? -12.393 15.352 18.183 1.00 55.19 87 ASP A C 1
ATOM 721 O O . ASP A 1 87 ? -12.924 14.777 17.229 1.00 55.19 87 ASP A O 1
ATOM 725 N N . TRP A 1 88 ? -12.259 16.684 18.231 1.00 52.00 88 TRP A N 1
ATOM 726 C CA . TRP A 1 88 ? -12.503 17.653 17.146 1.00 52.00 88 TRP A CA 1
ATOM 727 C C . TRP A 1 88 ? -11.206 18.195 16.514 1.00 52.00 88 TRP A C 1
ATOM 729 O O . TRP A 1 88 ? -11.217 19.283 15.942 1.00 52.00 88 TRP A O 1
ATOM 739 N N . TRP A 1 89 ? -10.099 17.450 16.585 1.00 46.38 89 TRP A N 1
ATOM 740 C CA . TRP A 1 89 ? -8.839 17.792 15.911 1.00 46.38 89 TRP A CA 1
ATOM 741 C C . TRP A 1 89 ? -8.129 16.524 15.441 1.00 46.38 89 TRP A C 1
ATOM 743 O O . TRP A 1 89 ? -8.028 15.579 16.257 1.00 46.38 89 TRP A O 1
#

Sequence (89 aa):
MIYTFIFYASLLVSTIGVVLSLLVFSWQFMLISFLLSLPYVLYLSATPRFSWLFIYPIILLVTSVLLFFYNKKNKQKKQARGEVNNDWW

Radius of gyration: 16.86 Å; chains: 1; bounding box: 40×28×44 Å